Protein AF-A0AAU2X4X3-F1 (afdb_monomer_lite)

Foldseek 3Di:
DPPPPPPDDDDLVRLLVVLVVVVVCVVPPDDAKDWDWDADPVGIDIDIDGPDDDPPDDPVVDDDSCVSVPDDD

Radius of gyration: 15.14 Å; chains: 1; bounding box: 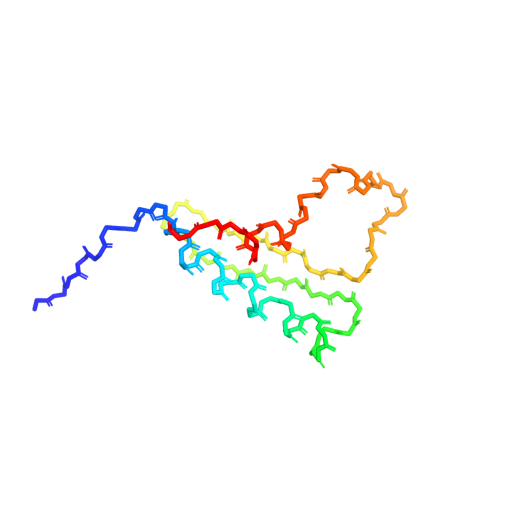40×24×36 Å

Structure (mmCIF, N/CA/C/O backbone):
data_AF-A0AAU2X4X3-F1
#
_entry.id   AF-A0AAU2X4X3-F1
#
loop_
_atom_site.group_PDB
_atom_site.id
_atom_site.type_symbol
_atom_site.label_atom_id
_atom_site.label_alt_id
_atom_site.label_comp_id
_atom_site.label_asym_id
_atom_site.label_entity_id
_atom_site.label_seq_id
_atom_site.pdbx_PDB_ins_code
_atom_site.Cartn_x
_atom_site.Cartn_y
_atom_site.Cartn_z
_atom_site.occupancy
_atom_site.B_iso_or_equiv
_atom_site.auth_seq_id
_atom_site.auth_comp_id
_atom_site.auth_asym_id
_atom_site.auth_atom_id
_atom_site.pdbx_PDB_model_num
ATOM 1 N N . MET A 1 1 ? -27.905 -8.471 14.065 1.00 33.69 1 MET A N 1
ATOM 2 C CA . MET A 1 1 ? -27.495 -7.054 13.995 1.00 33.69 1 MET A CA 1
ATOM 3 C C . MET A 1 1 ? -26.142 -7.012 13.315 1.00 33.69 1 MET A C 1
ATOM 5 O O . MET A 1 1 ? -25.134 -7.223 13.968 1.00 33.69 1 MET A O 1
ATOM 9 N N . THR A 1 2 ? -26.122 -6.858 11.997 1.00 40.84 2 THR A N 1
ATOM 10 C CA . THR A 1 2 ? -24.892 -6.613 11.237 1.00 40.84 2 THR A CA 1
ATOM 11 C C . THR A 1 2 ? -24.611 -5.124 11.371 1.00 40.84 2 THR A C 1
ATOM 13 O O . THR A 1 2 ? -25.374 -4.312 10.852 1.00 40.84 2 THR A O 1
ATOM 16 N N . GLN A 1 3 ? -23.604 -4.758 12.166 1.00 40.50 3 GLN A N 1
ATOM 17 C CA . GLN A 1 3 ? -23.136 -3.378 12.201 1.00 40.50 3 GLN A CA 1
ATOM 18 C C . GLN A 1 3 ? -22.600 -3.05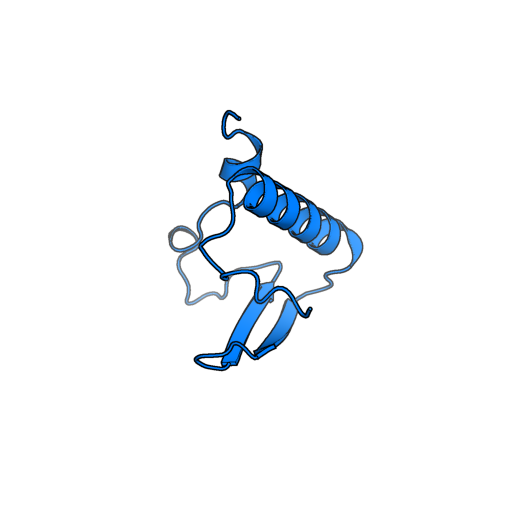7 10.806 1.00 40.50 3 GLN A C 1
ATOM 20 O O . GLN A 1 3 ? -21.621 -3.641 10.357 1.00 40.50 3 GLN A O 1
ATOM 25 N N . HIS A 1 4 ? -23.302 -2.181 10.097 1.00 48.16 4 HIS A N 1
ATOM 26 C CA . HIS A 1 4 ? -22.747 -1.473 8.959 1.00 48.16 4 HIS A CA 1
ATOM 27 C C . HIS A 1 4 ? -21.774 -0.454 9.566 1.00 48.16 4 HIS A C 1
ATOM 29 O O . HIS A 1 4 ? -22.187 0.644 9.934 1.00 48.16 4 HIS A O 1
ATOM 35 N N . GLU A 1 5 ? -20.516 -0.847 9.789 1.00 56.22 5 GLU A N 1
ATOM 36 C CA . GLU A 1 5 ? -19.469 0.122 10.111 1.00 56.22 5 GLU A CA 1
ATOM 37 C C . GLU A 1 5 ? -19.397 1.099 8.938 1.00 56.22 5 GLU A C 1
ATOM 39 O O . GLU A 1 5 ? -19.161 0.727 7.787 1.00 56.22 5 GLU A O 1
ATOM 44 N N . SER A 1 6 ? -19.723 2.356 9.213 1.00 51.38 6 SER A N 1
ATOM 45 C CA . SER A 1 6 ? -19.559 3.453 8.275 1.00 51.38 6 SER A CA 1
ATOM 46 C C . SER A 1 6 ? -18.075 3.548 7.922 1.00 51.38 6 SER A C 1
ATOM 48 O O . SER A 1 6 ? -17.283 3.963 8.766 1.00 51.38 6 SER A O 1
ATOM 50 N N . LEU A 1 7 ? -17.705 3.138 6.707 1.00 67.56 7 LEU A N 1
ATOM 51 C CA . LEU A 1 7 ? -16.331 3.142 6.192 1.00 67.56 7 LEU A CA 1
ATOM 52 C C . LEU A 1 7 ? -15.872 4.587 5.936 1.00 67.56 7 LEU A C 1
ATOM 54 O O . LEU A 1 7 ? -15.821 5.053 4.799 1.00 67.56 7 LEU A O 1
ATOM 58 N N . GLY A 1 8 ? -15.638 5.333 7.014 1.00 74.75 8 GLY A N 1
ATOM 59 C CA . GLY A 1 8 ? -14.954 6.619 6.974 1.00 74.75 8 GLY A CA 1
ATOM 60 C C . GLY A 1 8 ? -13.481 6.455 6.578 1.00 74.75 8 GLY A C 1
ATOM 61 O O . GLY A 1 8 ? -13.018 5.333 6.362 1.00 74.75 8 GLY A O 1
ATOM 62 N N . PRO A 1 9 ? -12.726 7.560 6.460 1.00 86.31 9 PRO A N 1
ATOM 63 C CA . PRO A 1 9 ? -11.283 7.476 6.255 1.00 86.31 9 PRO A CA 1
ATOM 64 C C . PRO A 1 9 ? -10.623 6.674 7.384 1.00 86.31 9 PRO A C 1
ATOM 66 O O . PRO A 1 9 ? -11.099 6.699 8.521 1.00 86.31 9 PRO A O 1
ATOM 69 N N . LEU A 1 10 ? -9.518 5.993 7.065 1.00 89.62 10 LEU A N 1
ATOM 70 C CA . LEU A 1 10 ? -8.687 5.339 8.074 1.00 89.62 10 LEU A CA 1
ATOM 71 C C . LEU A 1 10 ? -8.247 6.366 9.120 1.00 89.62 10 LEU A C 1
ATOM 73 O O . LEU A 1 10 ? -7.857 7.485 8.784 1.00 89.62 10 LEU A O 1
ATOM 77 N N . THR A 1 11 ? -8.269 5.963 10.384 1.00 90.56 11 THR A N 1
ATOM 78 C CA . THR A 1 11 ? -7.622 6.708 11.465 1.00 90.56 11 THR A CA 1
ATOM 79 C C . THR A 1 11 ? -6.100 6.709 11.285 1.00 90.56 11 THR A C 1
ATOM 81 O O . THR A 1 11 ? -5.532 5.866 10.580 1.00 90.56 11 THR A O 1
ATOM 84 N N . ASP A 1 12 ? -5.399 7.611 11.974 1.00 89.25 12 ASP A N 1
ATOM 85 C CA . ASP A 1 12 ? -3.929 7.655 11.948 1.00 89.25 12 ASP A CA 1
ATOM 86 C C . ASP A 1 12 ? -3.309 6.339 12.449 1.00 89.25 12 ASP A C 1
ATOM 88 O O . ASP A 1 12 ? -2.311 5.854 11.909 1.00 89.25 12 ASP A O 1
ATOM 92 N N . ALA A 1 13 ? -3.939 5.706 13.446 1.00 89.31 13 ALA A N 1
ATOM 93 C CA . ALA A 1 13 ? -3.516 4.413 13.976 1.00 89.31 13 ALA A CA 1
ATOM 94 C C . ALA A 1 13 ? -3.648 3.288 12.936 1.00 89.31 13 ALA A C 1
ATOM 96 O O . ALA A 1 13 ? -2.714 2.499 12.758 1.00 89.31 13 ALA A O 1
ATOM 97 N N . GLU A 1 14 ? -4.773 3.231 12.220 1.00 92.44 14 GLU A N 1
ATOM 98 C CA . GLU A 1 14 ? -4.996 2.248 11.155 1.00 92.44 14 GLU A CA 1
ATOM 99 C C . GLU A 1 14 ? -4.050 2.479 9.974 1.00 92.44 14 GLU A C 1
ATOM 101 O O . GLU A 1 14 ? -3.448 1.532 9.463 1.00 92.44 14 GLU A O 1
ATOM 106 N N . THR A 1 15 ? -3.837 3.739 9.592 1.00 91.81 15 THR A N 1
ATOM 107 C CA . THR A 1 15 ? -2.907 4.117 8.521 1.00 91.81 15 THR A CA 1
ATOM 108 C C . THR A 1 15 ? -1.474 3.712 8.867 1.00 91.81 15 THR A C 1
ATOM 110 O O . THR A 1 15 ? -0.768 3.110 8.052 1.00 91.81 15 THR A O 1
ATOM 113 N N . ARG A 1 16 ? -1.050 3.933 10.115 1.00 90.81 16 ARG A N 1
ATOM 114 C CA . ARG A 1 16 ? 0.252 3.475 10.612 1.00 90.81 16 ARG A CA 1
ATOM 115 C C . ARG A 1 16 ? 0.373 1.952 10.602 1.00 90.81 16 ARG A C 1
ATOM 117 O O . ARG A 1 16 ? 1.427 1.425 10.238 1.00 90.81 16 ARG A O 1
ATOM 124 N N . GLN A 1 17 ? -0.672 1.228 11.000 1.00 93.69 17 GLN A N 1
ATOM 125 C CA . GLN A 1 17 ? -0.665 -0.235 10.962 1.00 93.69 17 GLN A CA 1
ATOM 126 C C . GLN A 1 17 ? -0.543 -0.760 9.525 1.00 93.69 17 GLN A C 1
ATOM 128 O O . GLN A 1 17 ? 0.253 -1.672 9.281 1.00 93.69 17 GLN A O 1
ATOM 133 N N . LEU A 1 18 ? -1.263 -0.158 8.574 1.00 93.38 18 LEU A N 1
ATOM 134 C CA . LEU A 1 18 ? -1.144 -0.470 7.151 1.00 93.38 18 LEU A CA 1
ATOM 135 C C . LEU A 1 18 ? 0.288 -0.236 6.646 1.00 93.38 18 LEU A C 1
ATOM 137 O O . LEU A 1 18 ? 0.870 -1.131 6.030 1.00 93.38 18 LEU A O 1
ATOM 141 N N . ALA A 1 19 ? 0.895 0.908 6.977 1.00 93.38 19 ALA A N 1
ATOM 142 C CA . ALA A 1 19 ? 2.276 1.225 6.605 1.00 93.38 19 ALA A CA 1
ATOM 143 C C . ALA A 1 19 ? 3.283 0.180 7.127 1.00 93.38 19 ALA A C 1
ATOM 145 O O . ALA A 1 19 ? 4.157 -0.282 6.390 1.00 93.38 19 ALA A O 1
ATOM 146 N N . LEU A 1 20 ? 3.138 -0.256 8.385 1.00 93.50 20 LEU A N 1
ATOM 147 C CA . LEU A 1 20 ? 3.998 -1.288 8.978 1.00 93.50 20 LEU A CA 1
ATOM 148 C C . LEU A 1 20 ? 3.837 -2.657 8.301 1.00 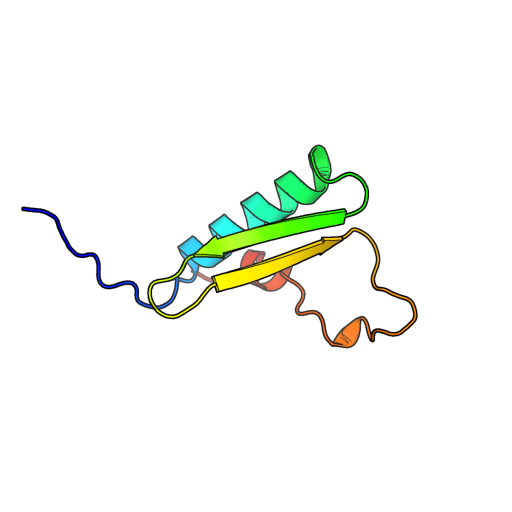93.50 20 LEU A C 1
ATOM 150 O O . LEU A 1 20 ? 4.820 -3.388 8.145 1.00 93.50 20 LEU A O 1
ATOM 154 N N . LEU A 1 21 ? 2.613 -3.024 7.915 1.00 94.69 21 LEU A N 1
ATOM 155 C CA . LEU A 1 21 ? 2.342 -4.269 7.196 1.00 94.69 21 LEU A CA 1
ATOM 156 C C . LEU A 1 21 ? 2.954 -4.246 5.794 1.00 94.69 21 LEU A C 1
ATOM 158 O O . LEU A 1 21 ? 3.692 -5.170 5.455 1.00 94.69 21 LEU A O 1
ATOM 162 N N . LEU A 1 22 ? 2.733 -3.170 5.034 1.00 93.44 22 LEU A N 1
ATOM 163 C CA . LEU A 1 22 ? 3.297 -3.002 3.692 1.00 93.44 22 LEU A CA 1
ATOM 164 C C . LEU A 1 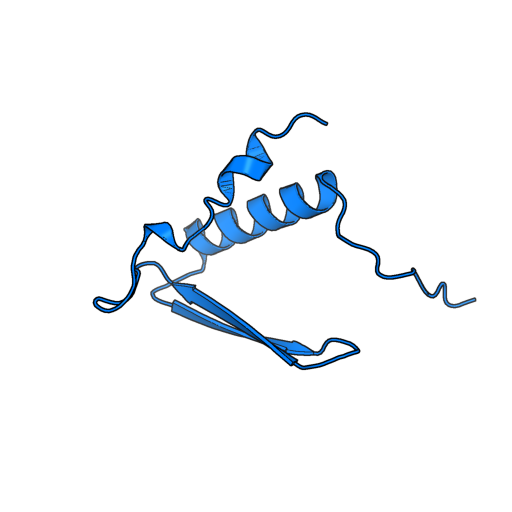22 ? 4.827 -3.023 3.708 1.00 93.44 22 LEU A C 1
ATOM 166 O O . LEU A 1 22 ? 5.435 -3.682 2.870 1.00 93.44 22 LEU A O 1
ATOM 170 N N . LYS A 1 23 ? 5.462 -2.379 4.694 1.00 92.50 23 LYS A N 1
ATOM 171 C CA . LYS A 1 23 ? 6.925 -2.399 4.835 1.00 92.50 23 LYS A CA 1
ATOM 172 C C . LYS A 1 23 ? 7.467 -3.801 5.088 1.00 92.50 23 LYS A C 1
ATOM 174 O O . LYS A 1 23 ? 8.458 -4.200 4.483 1.00 92.50 23 LYS A O 1
ATOM 179 N N . ARG A 1 24 ? 6.824 -4.557 5.982 1.00 95.06 24 ARG A N 1
ATOM 180 C CA . ARG A 1 24 ? 7.212 -5.943 6.278 1.00 95.06 24 ARG A CA 1
ATOM 181 C C . ARG A 1 24 ? 7.058 -6.833 5.046 1.00 95.06 24 ARG A C 1
ATOM 183 O O . ARG A 1 24 ? 7.979 -7.580 4.740 1.00 95.06 24 ARG A O 1
ATOM 190 N N . TYR A 1 25 ? 5.946 -6.692 4.332 1.00 94.81 25 TYR A N 1
ATOM 191 C CA . TYR A 1 25 ? 5.704 -7.393 3.077 1.00 94.81 25 TYR A CA 1
ATOM 192 C C . TYR A 1 25 ? 6.766 -7.038 2.014 1.00 94.81 25 TYR A C 1
ATOM 194 O O . TYR A 1 25 ? 7.405 -7.922 1.449 1.00 94.81 25 TYR A O 1
ATOM 202 N N . ALA A 1 26 ? 7.069 -5.750 1.818 1.00 93.69 26 ALA A N 1
ATOM 203 C CA . ALA A 1 26 ? 8.111 -5.302 0.887 1.00 93.69 26 ALA A CA 1
ATOM 204 C C . ALA A 1 26 ? 9.522 -5.808 1.257 1.00 93.69 26 ALA A C 1
ATOM 206 O O . ALA A 1 26 ? 10.384 -5.982 0.390 1.00 93.69 26 ALA A O 1
ATOM 207 N N . MET A 1 27 ? 9.776 -6.041 2.548 1.00 93.56 27 MET A N 1
ATOM 208 C CA . MET A 1 27 ? 11.055 -6.543 3.047 1.00 93.56 27 MET A CA 1
ATOM 209 C C . MET A 1 27 ? 11.234 -8.049 2.832 1.00 93.56 27 MET A C 1
ATOM 211 O O . MET A 1 27 ? 12.356 -8.475 2.569 1.00 93.56 27 MET A O 1
ATOM 215 N N . HIS A 1 28 ? 10.167 -8.839 2.953 1.00 95.31 28 HIS A N 1
ATOM 216 C CA . HIS A 1 28 ? 10.276 -10.299 3.024 1.00 95.31 28 HIS A CA 1
ATOM 217 C C . HIS A 1 28 ? 9.659 -11.049 1.850 1.00 95.31 28 HIS A C 1
ATOM 219 O O . HIS A 1 28 ? 10.190 -12.088 1.473 1.00 95.31 28 HIS A O 1
ATOM 225 N N . ASP A 1 29 ? 8.570 -10.533 1.290 1.00 95.94 29 ASP A N 1
ATOM 226 C CA . ASP A 1 29 ? 7.711 -11.296 0.385 1.00 95.94 29 ASP A CA 1
ATOM 227 C C . ASP A 1 29 ? 7.726 -10.730 -1.041 1.00 95.94 29 ASP A C 1
ATOM 229 O O . ASP A 1 29 ? 7.599 -11.480 -2.005 1.00 95.94 29 ASP A O 1
ATOM 233 N N . LEU A 1 30 ? 7.937 -9.418 -1.199 1.00 95.69 30 LEU A N 1
ATOM 234 C CA . LEU A 1 30 ? 7.998 -8.790 -2.519 1.00 95.69 30 LEU A CA 1
ATOM 235 C C . LEU A 1 30 ? 9.272 -9.200 -3.278 1.00 95.69 30 LEU A C 1
ATOM 237 O O . LEU A 1 30 ? 10.380 -8.850 -2.866 1.00 95.69 30 LEU A O 1
ATOM 241 N N . ASP A 1 31 ? 9.121 -9.845 -4.436 1.00 90.62 31 ASP A N 1
ATOM 242 C CA . ASP A 1 31 ? 10.243 -10.165 -5.330 1.00 90.62 31 ASP A CA 1
ATOM 243 C C . ASP A 1 31 ? 10.670 -8.937 -6.160 1.00 90.62 31 ASP A C 1
ATOM 245 O O . ASP A 1 31 ? 11.543 -8.171 -5.742 1.00 90.62 31 ASP A O 1
ATOM 249 N N . GLN A 1 32 ? 10.016 -8.684 -7.300 1.00 88.38 32 GLN A N 1
ATOM 250 C CA . GLN A 1 32 ? 10.310 -7.537 -8.176 1.00 88.38 32 GLN A CA 1
ATOM 251 C C . GLN A 1 32 ? 9.168 -6.520 -8.212 1.00 88.38 32 GLN A C 1
ATOM 253 O O . GLN A 1 32 ? 9.380 -5.325 -7.970 1.00 88.38 32 GLN A O 1
ATOM 258 N N . PHE A 1 33 ? 7.959 -7.001 -8.490 1.00 93.44 33 PHE A N 1
ATOM 259 C CA . PHE A 1 33 ? 6.726 -6.232 -8.444 1.00 93.44 33 PHE A CA 1
ATOM 260 C C . PHE A 1 33 ? 5.535 -7.164 -8.218 1.00 93.44 33 PHE A C 1
ATOM 262 O O . PHE A 1 33 ? 5.584 -8.340 -8.574 1.00 93.44 33 PHE A O 1
ATOM 269 N N . GLU A 1 34 ? 4.455 -6.617 -7.678 1.00 95.50 34 GLU A N 1
ATOM 270 C CA . GLU A 1 34 ? 3.156 -7.269 -7.611 1.00 95.50 34 GLU A CA 1
ATOM 271 C C . GLU A 1 34 ? 2.047 -6.306 -8.026 1.00 95.50 34 GLU A C 1
ATOM 273 O O . GLU A 1 34 ? 2.130 -5.090 -7.829 1.00 95.50 34 GLU A O 1
ATOM 278 N N . THR A 1 35 ? 1.000 -6.876 -8.621 1.00 96.00 35 THR A N 1
ATOM 279 C CA . THR A 1 35 ? -0.212 -6.155 -9.008 1.00 96.00 35 THR A CA 1
ATOM 280 C C . THR A 1 35 ? -1.377 -6.719 -8.219 1.00 96.00 35 THR A C 1
ATOM 282 O O . THR A 1 35 ? -1.696 -7.904 -8.315 1.00 96.00 35 THR A O 1
ATOM 285 N N . TRP A 1 36 ? -1.999 -5.872 -7.408 1.00 95.88 36 TRP A N 1
ATOM 286 C CA . TRP A 1 36 ? -3.167 -6.235 -6.619 1.00 95.88 36 TRP A CA 1
ATOM 287 C C . TRP A 1 36 ? -4.412 -5.568 -7.188 1.00 95.88 36 TRP A C 1
ATOM 289 O O . TRP A 1 36 ? -4.356 -4.484 -7.770 1.00 95.88 36 TRP A O 1
ATOM 299 N N . ARG A 1 37 ? -5.552 -6.224 -6.984 1.00 97.19 37 ARG A N 1
ATOM 300 C CA . ARG A 1 37 ? -6.880 -5.713 -7.315 1.00 97.19 37 ARG A CA 1
ATOM 301 C C . ARG A 1 37 ? -7.792 -5.975 -6.133 1.00 97.19 37 ARG A C 1
ATOM 303 O O . ARG A 1 37 ? -7.809 -7.083 -5.601 1.00 97.19 37 ARG A O 1
ATOM 310 N N . THR A 1 38 ? -8.559 -4.968 -5.750 1.00 95.25 38 THR A N 1
ATOM 311 C CA . THR A 1 38 ? -9.590 -5.098 -4.724 1.00 95.25 38 THR A CA 1
ATOM 3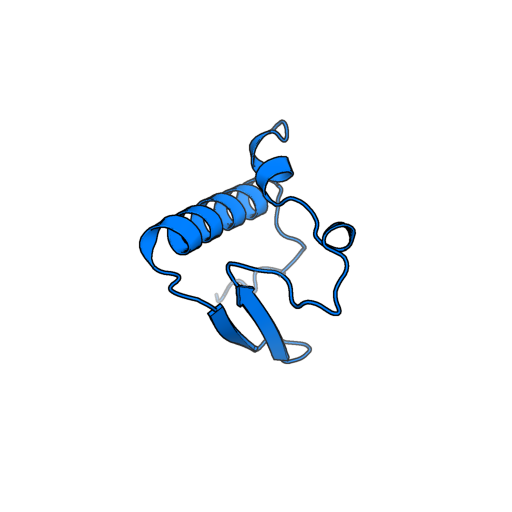12 C C . THR A 1 38 ? -10.855 -4.375 -5.158 1.00 95.25 38 THR A C 1
ATOM 314 O O . THR A 1 38 ? -10.796 -3.367 -5.861 1.00 95.25 38 THR A O 1
ATOM 317 N N . SER A 1 39 ? -12.007 -4.901 -4.762 1.00 95.38 39 SER A N 1
ATOM 318 C CA . SER A 1 39 ? -13.298 -4.284 -5.047 1.00 95.38 39 SER A CA 1
ATOM 319 C C . SER A 1 39 ? -13.699 -3.381 -3.887 1.00 95.38 39 SER A C 1
ATOM 321 O O . SER A 1 39 ? -13.649 -3.789 -2.727 1.00 95.38 39 SER A O 1
ATOM 323 N N . THR A 1 40 ? -14.134 -2.164 -4.197 1.00 90.06 40 THR A N 1
ATOM 324 C CA . THR A 1 40 ? -14.782 -1.260 -3.238 1.00 90.06 40 THR A CA 1
ATOM 325 C C . THR A 1 40 ? -16.264 -1.117 -3.595 1.00 90.06 40 THR A C 1
ATOM 327 O O . THR A 1 40 ? -16.675 -1.540 -4.678 1.00 90.06 40 THR A O 1
ATOM 330 N N . PRO A 1 41 ? -17.098 -0.517 -2.727 1.00 91.44 41 PRO A N 1
ATOM 331 C CA . PRO A 1 41 ? -18.492 -0.248 -3.072 1.00 91.44 41 PRO A CA 1
ATOM 332 C C . PRO A 1 41 ? -18.673 0.668 -4.293 1.00 91.44 41 PRO A C 1
ATOM 334 O O . PRO A 1 41 ? -19.729 0.624 -4.918 1.00 91.44 41 PRO A O 1
ATOM 337 N N . THR A 1 42 ? -17.684 1.514 -4.607 1.00 89.00 42 THR A N 1
ATOM 338 C CA . THR A 1 42 ? -17.775 2.501 -5.693 1.00 89.00 42 THR A CA 1
ATOM 339 C C . THR A 1 42 ? -17.119 2.037 -6.986 1.00 89.00 42 THR A C 1
ATOM 341 O O . THR A 1 42 ? -17.667 2.296 -8.050 1.00 89.00 42 THR A O 1
ATOM 344 N N . ASP A 1 43 ? -15.960 1.381 -6.904 1.00 93.94 43 ASP A N 1
ATOM 345 C CA . ASP A 1 43 ? -15.231 0.872 -8.073 1.00 93.94 43 ASP A CA 1
ATOM 346 C C . ASP A 1 43 ? -14.140 -0.135 -7.668 1.00 93.94 43 ASP A C 1
ATOM 348 O O . ASP A 1 43 ? -13.885 -0.391 -6.485 1.00 93.94 43 ASP A O 1
ATOM 352 N N . GLU A 1 44 ? -13.456 -0.698 -8.649 1.00 97.06 44 GLU A N 1
ATOM 353 C CA . GLU A 1 44 ? -12.251 -1.482 -8.446 1.00 97.06 44 GLU A CA 1
ATOM 354 C C . GLU A 1 44 ? -11.029 -0.592 -8.249 1.00 97.06 44 GLU A C 1
ATOM 356 O O . GLU A 1 44 ? -10.834 0.418 -8.922 1.00 97.06 44 GLU A O 1
ATOM 361 N N . VAL A 1 45 ? -10.171 -1.004 -7.323 1.00 96.81 45 VAL A N 1
ATOM 362 C CA . VAL A 1 45 ? -8.902 -0.341 -7.045 1.00 96.81 45 VAL A CA 1
ATOM 363 C C . VAL A 1 45 ? -7.776 -1.285 -7.424 1.00 96.81 45 VAL A C 1
ATOM 365 O O . VAL A 1 45 ? -7.735 -2.442 -6.996 1.0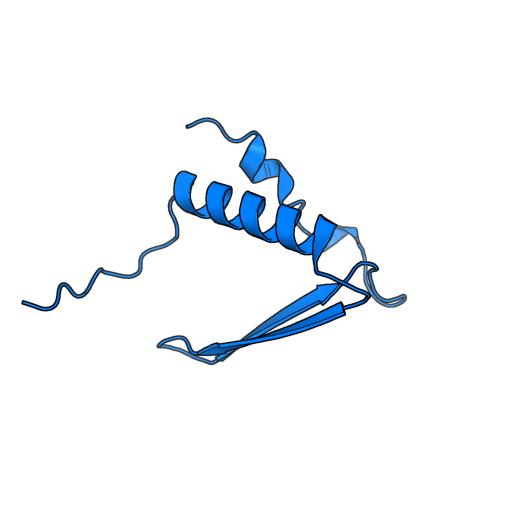0 96.81 45 VAL A O 1
ATOM 368 N N . TYR A 1 46 ? -6.850 -0.764 -8.221 1.00 96.56 46 TYR A N 1
ATOM 369 C CA . TYR A 1 46 ? -5.651 -1.457 -8.668 1.00 96.56 46 TYR A CA 1
ATOM 370 C C . TYR A 1 46 ? -4.434 -0.845 -7.984 1.00 96.56 46 TYR A C 1
ATOM 372 O O . TYR A 1 46 ? -4.302 0.376 -7.920 1.00 96.56 46 TYR A O 1
ATOM 380 N N . ILE A 1 47 ? -3.552 -1.693 -7.463 1.00 94.56 47 ILE A N 1
ATOM 381 C CA . ILE A 1 47 ? -2.373 -1.277 -6.701 1.00 94.56 47 ILE A CA 1
ATOM 382 C C . ILE A 1 47 ? -1.150 -1.929 -7.338 1.00 94.56 47 ILE A C 1
ATOM 384 O O . ILE A 1 47 ? -1.111 -3.148 -7.505 1.00 94.56 47 ILE A O 1
ATOM 388 N N . LEU A 1 48 ? -0.150 -1.118 -7.682 1.00 92.88 48 LEU A N 1
ATOM 389 C CA . LEU A 1 48 ? 1.155 -1.583 -8.141 1.00 92.88 48 LEU A CA 1
ATOM 390 C C . LEU A 1 48 ? 2.180 -1.367 -7.028 1.00 92.88 48 LEU A C 1
ATOM 392 O O . LEU A 1 48 ? 2.409 -0.236 -6.603 1.00 92.88 48 LEU A O 1
ATOM 396 N N . ILE A 1 49 ? 2.821 -2.449 -6.589 1.00 93.44 49 ILE A N 1
ATOM 397 C CA . ILE A 1 49 ? 3.920 -2.413 -5.621 1.00 93.44 49 ILE A CA 1
ATOM 398 C C . ILE A 1 49 ? 5.170 -2.914 -6.327 1.00 93.44 49 ILE A C 1
ATOM 400 O O . ILE A 1 49 ? 5.150 -3.979 -6.934 1.00 93.44 49 ILE A O 1
ATOM 404 N N . ARG A 1 50 ? 6.269 -2.162 -6.265 1.00 92.88 50 ARG A N 1
ATOM 405 C CA . ARG A 1 50 ? 7.510 -2.500 -6.975 1.00 92.88 50 ARG A CA 1
ATOM 406 C C . ARG A 1 50 ? 8.738 -1.969 -6.257 1.00 92.88 50 ARG A C 1
ATOM 408 O O . ARG A 1 50 ? 8.664 -0.975 -5.543 1.00 92.88 50 ARG A O 1
ATOM 415 N N . ARG A 1 51 ? 9.882 -2.623 -6.477 1.00 90.56 51 ARG A N 1
ATOM 416 C CA . ARG A 1 51 ? 11.170 -2.221 -5.877 1.00 90.56 51 ARG A CA 1
ATOM 417 C C . ARG A 1 51 ? 11.847 -1.043 -6.573 1.00 90.56 51 ARG A C 1
ATOM 419 O O . ARG A 1 51 ? 12.770 -0.462 -6.008 1.00 90.56 51 ARG A O 1
ATOM 426 N N . ARG A 1 52 ? 11.460 -0.745 -7.811 1.00 89.81 52 ARG A N 1
ATOM 427 C CA . ARG A 1 52 ? 12.053 0.313 -8.633 1.00 89.81 52 ARG A CA 1
ATOM 428 C C . ARG A 1 52 ? 10.959 1.045 -9.384 1.00 89.81 52 ARG A C 1
ATOM 430 O O . ARG A 1 52 ? 10.036 0.407 -9.878 1.00 89.81 52 ARG A O 1
ATOM 437 N N . VAL A 1 53 ? 11.087 2.360 -9.447 1.00 90.56 53 VAL A N 1
ATOM 438 C CA . VAL A 1 53 ? 10.273 3.239 -10.291 1.00 90.56 53 VAL A CA 1
ATOM 439 C C . VAL A 1 53 ? 10.589 2.924 -11.763 1.00 90.56 53 VAL A C 1
ATOM 441 O O . VAL A 1 53 ? 11.701 2.469 -12.045 1.00 90.56 53 VAL A O 1
ATOM 444 N N . SER A 1 54 ? 9.625 3.063 -12.685 1.00 87.06 54 SER A N 1
ATOM 445 C CA . SER A 1 54 ? 9.958 2.926 -14.118 1.00 87.06 54 SER A CA 1
ATOM 446 C C . SER A 1 54 ? 10.783 4.114 -14.598 1.00 87.06 54 SER A C 1
ATOM 448 O O . SER A 1 54 ? 10.688 5.199 -14.038 1.00 87.06 54 SER A O 1
ATOM 450 N N . ASP A 1 55 ? 11.552 3.915 -15.666 1.00 86.94 55 ASP A N 1
ATOM 451 C CA . ASP A 1 55 ? 12.434 4.948 -16.223 1.00 86.94 55 ASP A CA 1
ATOM 452 C C . ASP A 1 55 ? 11.680 6.222 -16.662 1.00 86.94 55 ASP A C 1
ATOM 454 O O . ASP A 1 55 ? 12.266 7.301 -16.697 1.00 86.94 55 ASP A O 1
ATOM 458 N N . ASP A 1 56 ? 10.381 6.105 -16.953 1.00 91.81 56 ASP A N 1
ATOM 459 C CA . ASP A 1 56 ? 9.517 7.206 -17.400 1.00 91.81 56 ASP A CA 1
ATOM 460 C C . ASP A 1 56 ? 8.799 7.947 -16.255 1.00 91.81 56 ASP A C 1
ATOM 462 O O . ASP A 1 56 ? 8.001 8.852 -16.504 1.00 91.81 56 ASP A O 1
ATOM 466 N N . GLU A 1 57 ? 9.031 7.566 -14.998 1.00 88.06 57 GLU A N 1
ATOM 467 C CA . GLU A 1 57 ? 8.346 8.145 -13.842 1.00 88.06 57 GLU A CA 1
ATOM 468 C C . GLU A 1 57 ? 9.289 8.930 -12.938 1.00 88.06 57 GLU A C 1
ATOM 470 O O . GLU A 1 57 ? 10.426 8.536 -12.683 1.00 88.06 57 GLU A O 1
ATOM 475 N N . ASP A 1 58 ? 8.759 10.017 -12.382 1.00 90.00 58 ASP A N 1
ATOM 476 C CA . ASP A 1 58 ? 9.453 10.825 -11.391 1.00 90.00 58 ASP A CA 1
ATOM 477 C C . ASP A 1 58 ? 9.283 10.213 -9.982 1.00 90.00 58 ASP A C 1
ATOM 479 O O . ASP A 1 58 ? 8.146 10.086 -9.503 1.00 90.00 58 ASP A O 1
ATOM 483 N N . PRO A 1 59 ? 10.375 9.830 -9.287 1.00 87.50 59 PRO A N 1
ATOM 484 C CA . PRO A 1 59 ? 10.318 9.360 -7.905 1.00 87.50 59 PRO A CA 1
ATOM 485 C C . PRO A 1 59 ? 9.671 10.359 -6.935 1.00 87.50 59 PRO A C 1
ATOM 487 O O . PRO A 1 59 ? 9.116 9.934 -5.922 1.00 87.50 59 PRO A O 1
ATOM 490 N N . ASP A 1 60 ? 9.683 11.657 -7.246 1.00 89.31 60 ASP A N 1
ATOM 491 C CA . ASP A 1 60 ? 9.094 12.693 -6.391 1.00 89.31 60 ASP A CA 1
ATOM 492 C C . ASP A 1 60 ? 7.553 12.677 -6.407 1.00 89.31 60 ASP A C 1
ATOM 494 O O . ASP A 1 60 ? 6.910 13.316 -5.572 1.00 89.31 60 ASP A O 1
ATOM 498 N N . TYR A 1 61 ? 6.923 11.904 -7.301 1.00 88.81 61 TYR A N 1
ATOM 499 C CA . TYR A 1 61 ? 5.476 11.653 -7.258 1.00 88.81 61 TYR A CA 1
ATOM 500 C C . TYR A 1 61 ? 5.060 10.658 -6.165 1.00 88.81 61 TYR A C 1
ATOM 502 O O . TYR A 1 61 ? 3.865 10.512 -5.887 1.00 88.81 61 TYR A O 1
ATOM 510 N N . TYR A 1 62 ? 6.015 9.978 -5.525 1.00 87.94 62 TYR A N 1
ATOM 511 C CA . TYR A 1 62 ? 5.739 9.035 -4.448 1.00 87.94 62 TYR A CA 1
ATOM 512 C C . TYR A 1 62 ? 5.778 9.724 -3.087 1.00 87.94 62 TYR A C 1
ATOM 514 O O . TYR A 1 62 ? 6.783 10.299 -2.679 1.00 87.94 62 TYR A O 1
ATOM 522 N N . ASN A 1 63 ? 4.694 9.585 -2.326 1.00 88.81 63 ASN A N 1
ATOM 523 C CA . ASN A 1 63 ? 4.707 9.949 -0.914 1.00 88.81 63 ASN A CA 1
ATOM 524 C C . ASN A 1 63 ? 5.468 8.882 -0.115 1.00 88.81 63 ASN A C 1
ATOM 526 O O . ASN A 1 63 ? 5.146 7.694 -0.203 1.00 88.81 63 ASN A O 1
ATOM 530 N N . ASP A 1 64 ? 6.435 9.299 0.705 1.00 88.62 64 ASP A N 1
ATOM 531 C CA . ASP A 1 64 ? 7.174 8.388 1.583 1.00 88.62 64 ASP A CA 1
ATOM 532 C C . ASP A 1 64 ? 6.260 7.842 2.682 1.00 88.62 64 ASP A C 1
ATOM 534 O O . ASP A 1 64 ? 5.931 8.552 3.625 1.00 88.62 64 ASP A O 1
ATOM 538 N N . ILE A 1 65 ? 5.873 6.569 2.606 1.00 86.12 65 ILE A N 1
ATOM 539 C CA . ILE A 1 65 ? 4.967 5.944 3.577 1.00 86.12 65 ILE A CA 1
ATOM 540 C C . ILE A 1 65 ? 5.516 5.930 5.018 1.00 86.12 65 ILE A C 1
ATOM 542 O O . ILE A 1 65 ? 4.733 5.819 5.965 1.00 86.12 65 ILE A O 1
ATOM 546 N N . ASP A 1 66 ? 6.833 6.075 5.220 1.00 84.06 66 ASP A N 1
ATOM 547 C CA . ASP A 1 66 ? 7.432 6.105 6.557 1.00 84.06 66 ASP A CA 1
ATOM 548 C C . ASP A 1 66 ? 7.060 7.373 7.353 1.00 84.06 66 ASP A C 1
ATOM 550 O O . ASP A 1 66 ? 7.195 7.355 8.582 1.00 84.06 66 ASP A O 1
ATOM 554 N N . HIS A 1 67 ? 6.511 8.427 6.728 1.00 85.25 67 HIS A N 1
ATOM 555 C CA . HIS A 1 67 ? 6.039 9.615 7.461 1.00 85.25 67 HIS A CA 1
ATOM 556 C C . HIS A 1 67 ? 4.936 9.278 8.484 1.00 85.25 67 HIS A C 1
ATOM 558 O O . HIS A 1 67 ? 4.911 9.839 9.583 1.00 85.25 67 HIS A O 1
ATOM 564 N N . TRP A 1 68 ? 4.091 8.280 8.192 1.00 83.25 68 TRP A N 1
ATOM 565 C CA . TRP A 1 68 ? 3.068 7.767 9.116 1.00 83.25 68 TRP A CA 1
ATOM 566 C C . TRP A 1 68 ? 3.652 7.044 10.331 1.00 83.25 68 TRP A C 1
ATOM 568 O O . TRP A 1 68 ? 2.986 6.860 11.350 1.00 83.25 68 TRP A O 1
ATOM 578 N N . ARG A 1 69 ? 4.919 6.625 10.263 1.00 72.31 69 ARG A N 1
ATOM 579 C CA . ARG A 1 69 ? 5.596 5.941 11.369 1.00 72.31 69 ARG A CA 1
ATOM 580 C C . ARG A 1 69 ? 6.034 6.912 12.465 1.00 72.31 69 ARG A C 1
ATOM 582 O O . ARG A 1 69 ? 6.179 6.491 13.613 1.00 72.31 69 ARG A O 1
ATOM 589 N N . THR A 1 70 ? 6.259 8.173 12.099 1.00 74.00 70 THR A N 1
ATOM 590 C CA . THR A 1 70 ? 6.700 9.257 12.988 1.00 74.00 70 THR A CA 1
ATOM 591 C C . THR A 1 70 ? 5.578 10.213 13.383 1.00 74.00 70 THR A C 1
ATOM 593 O O . THR A 1 70 ? 5.826 11.123 14.170 1.00 74.00 70 THR A O 1
ATOM 596 N N . ALA A 1 71 ? 4.364 10.021 12.857 1.00 67.38 71 ALA A N 1
ATOM 597 C CA . ALA A 1 71 ? 3.213 10.837 13.217 1.00 67.38 71 ALA A CA 1
ATOM 598 C C . ALA A 1 71 ? 2.894 10.696 14.726 1.00 67.38 71 ALA A C 1
ATOM 600 O O . ALA A 1 71 ? 2.900 9.570 15.247 1.00 67.38 71 ALA A O 1
ATOM 601 N N . PRO A 1 72 ? 2.671 11.812 15.448 1.00 62.06 72 PRO A N 1
ATOM 602 C CA . PRO A 1 72 ? 2.200 11.774 16.831 1.00 62.06 72 PRO A CA 1
ATOM 603 C C . PRO A 1 72 ? 0.813 11.114 16.922 1.00 62.06 72 PRO A C 1
ATOM 605 O O . PRO A 1 72 ? 0.067 11.118 15.948 1.00 62.06 72 PRO A O 1
ATOM 608 N N . GLN A 1 73 ? 0.519 10.504 18.078 1.00 59.16 73 GLN A N 1
ATOM 609 C CA . GLN A 1 73 ? -0.776 9.870 18.375 1.00 59.16 73 GLN A CA 1
ATOM 610 C C . GLN A 1 73 ? -1.881 10.889 18.639 1.00 59.16 73 GLN A C 1
ATOM 612 O O . GLN A 1 73 ? -1.556 11.957 19.210 1.00 59.16 73 GLN A O 1
#

pLDDT: mean 85.58, std 14.53, range [33.69, 97.19]

Secondary structure (DSSP, 8-state):
--------PPPHHHHHHHHHHHHHHHHHT--SEEEEEEE-SS-EEEEEEESS--TTS-GGGS--TTHHHH---

Sequence (73 aa):
MTQHESLGPLTDAETRQLALLLKRYAMHDLDQFETWRTSTPTDEVYILIRRRVSDDEDPDYYNDIDHWRTAPQ